Protein 3PCV (pdb70)

Nearest PDB structures (foldseek):
  6r7d-assembly3_H  TM=9.976E-01  e=1.267E-18  Homo sapiens
  3leo-assembly1_A  TM=1.004E+00  e=1.336E-18  Homo sapiens
  4jrz-assembly1_A  TM=9.974E-01  e=1.408E-18  Homo sapiens
  4ntb-assembly1_A  TM=1.003E+00  e=4.586E-17  Mus musculus
  4nta-assembly1_A  TM=9.998E-01  e=4.835E-17  Mus musculus

Radius of gyration: 20.41 Å; Cα contacts (8 Å, |Δi|>4): 160; chains: 1; bounding box: 34×73×37 Å

Structure (mmCIF, N/CA/C/O backbone):
data_3PCV
#
_entry.id   3PCV
#
_cell.length_a   168.0295
_cell.length_b   168.0295
_cell.length_c   168.0295
_cell.angle_alpha   90.0
_cell.angle_beta   90.0
_cell.angle_gamma   90.0
#
_symmetry.space_group_name_H-M   'F 2 3'
#
loop_
_entity.id
_entity.type
_entity.pdbx_description
1 polymer 'Leukotriene C4 synthase'
2 non-polymer GLUTATHIONE
3 non-polymer DODECYL-BETA-D-MALTOSIDE
4 non-polymer 1,2-ETHANEDIOL
5 non-polymer 'UNKNOWN LIGAND'
6 non-polymer 'SULFATE ION'
7 water water
#
loop_
_atom_site.group_PDB
_atom_site.id
_atom_site.type_symbol
_atom_site.label_atom_id
_atom_site.label_alt_id
_atom_site.label_comp_id
_atom_site.label_asym_id
_atom_site.label_entity_id
_atom_site.label_seq_id
_atom_site.pdbx_PDB_ins_code
_atom_site.Cartn_x
_atom_site.Cartn_y
_atom_site.Cartn_z
_atom_site.occupancy
_atom_site.B_iso_or_equiv
_atom_site.auth_seq_id
_atom_site.auth_comp_id
_atom_site.auth_asym_id
_atom_site.auth_atom_id
_atom_site.pdbx_PDB_model_num
ATOM 1 N N . MET A 1 1 ? 7.007 71.090 7.494 1.00 68.75 1 MET A N 1
ATOM 2 C CA . MET A 1 1 ? 7.266 71.033 6.028 1.00 66.30 1 MET A CA 1
ATOM 3 C C . MET A 1 1 ? 7.864 69.682 5.640 1.00 64.73 1 MET A C 1
ATOM 4 O O . MET A 1 1 ? 9.050 69.583 5.313 1.00 67.62 1 MET A O 1
ATOM 6 N N . LYS A 1 2 ? 7.036 68.644 5.685 1.00 59.59 2 LYS A N 1
ATOM 7 C CA . LYS A 1 2 ? 7.435 67.325 5.231 1.00 54.60 2 LYS A CA 1
ATOM 8 C C . LYS A 1 2 ? 8.325 67.393 3.988 1.00 53.64 2 LYS A C 1
ATOM 9 O O . LYS A 1 2 ? 9.379 66.744 3.925 1.00 51.83 2 LYS A O 1
ATOM 14 N N . ASP A 1 3 ? 7.918 68.202 3.007 1.00 47.66 3 ASP A N 1
ATOM 15 C CA . ASP A 1 3 ? 8.522 68.160 1.674 1.00 47.60 3 ASP A CA 1
ATOM 16 C C . ASP A 1 3 ? 10.035 68.368 1.605 1.00 45.91 3 ASP A C 1
ATOM 17 O O . ASP A 1 3 ? 10.706 67.767 0.771 1.00 49.08 3 ASP A O 1
ATOM 19 N N . GLU A 1 4 ? 10.578 69.240 2.449 1.00 42.14 4 GLU A N 1
ATOM 20 C CA . GLU A 1 4 ? 11.986 69.589 2.304 1.00 42.47 4 GLU A CA 1
ATOM 21 C C . GLU A 1 4 ? 12.890 68.797 3.264 1.00 41.13 4 GLU A C 1
ATOM 22 O O . GLU A 1 4 ? 14.105 68.989 3.281 1.00 42.40 4 GLU A O 1
ATOM 24 N N . VAL A 1 5 ? 12.304 67.920 4.063 1.00 37.05 5 VAL A N 1
ATOM 25 C CA . VAL A 1 5 ? 13.130 67.188 5.020 1.00 37.80 5 VAL A CA 1
ATOM 26 C C . VAL A 1 5 ? 12.852 65.700 5.054 1.00 34.53 5 VAL A C 1
ATOM 27 O O . VAL A 1 5 ? 13.326 65.016 5.958 1.00 29.93 5 VAL A O 1
ATOM 31 N N . ALA A 1 6 ? 12.076 65.183 4.099 1.00 29.42 6 ALA A N 1
ATOM 32 C CA . ALA A 1 6 ? 11.679 63.786 4.172 1.00 29.80 6 ALA A CA 1
ATOM 33 C C . ALA A 1 6 ? 12.859 62.823 4.023 1.00 27.49 6 ALA A C 1
ATOM 34 O O . ALA A 1 6 ? 12.856 61.726 4.619 1.00 25.73 6 ALA A O 1
ATOM 36 N N . LEU A 1 7 ? 13.860 63.193 3.221 1.00 24.77 7 LEU A N 1
ATOM 37 C CA . LEU A 1 7 ? 15.018 62.308 3.067 1.00 25.97 7 LEU A CA 1
ATOM 38 C C . LEU A 1 7 ? 15.855 62.331 4.358 1.00 25.00 7 LEU A C 1
ATOM 39 O O . LEU A 1 7 ? 16.420 61.305 4.743 1.00 24.80 7 LEU A O 1
ATOM 44 N N . LEU A 1 8 ? 15.964 63.503 4.969 1.00 23.49 8 LEU A N 1
ATOM 45 C CA . LEU A 1 8 ? 16.669 63.618 6.271 1.00 24.52 8 LEU A CA 1
ATOM 46 C C . LEU A 1 8 ? 15.930 62.773 7.320 1.00 27.01 8 LEU A C 1
ATOM 47 O O . LEU A 1 8 ? 16.567 62.109 8.148 1.00 24.50 8 LEU A O 1
ATOM 52 N N . ALA A 1 9 ? 14.596 62.812 7.301 1.00 23.46 9 ALA A N 1
ATOM 53 C CA . ALA A 1 9 ? 13.802 62.014 8.234 1.00 24.69 9 ALA A CA 1
ATOM 54 C C . ALA A 1 9 ? 13.975 60.526 8.000 1.00 25.99 9 ALA A C 1
ATOM 55 O O . ALA A 1 9 ? 14.030 59.738 8.963 1.00 22.25 9 ALA A O 1
ATOM 57 N N . ALA A 1 10 ? 14.036 60.117 6.732 1.00 23.57 10 ALA A N 1
ATOM 58 C CA . ALA A 1 10 ? 14.234 58.708 6.392 1.00 25.72 10 ALA A CA 1
ATOM 59 C C . ALA A 1 10 ? 15.631 58.196 6.839 1.00 24.43 10 ALA A C 1
ATOM 60 O O . ALA A 1 10 ? 15.746 57.088 7.390 1.00 24.92 10 ALA A O 1
ATOM 62 N N . VAL A 1 11 ? 16.675 58.990 6.598 1.00 22.80 11 VAL A N 1
ATOM 63 C CA . VAL A 1 11 ? 18.016 58.604 7.050 1.00 21.75 11 VAL A CA 1
ATOM 64 C C . VAL A 1 11 ? 18.058 58.586 8.601 1.00 22.72 11 VAL A C 1
ATOM 65 O O . VAL A 1 11 ? 18.729 57.733 9.219 1.00 22.36 11 VAL A O 1
ATOM 69 N N . THR A 1 12 ? 17.343 59.518 9.219 1.00 21.46 12 THR A N 1
ATOM 70 C CA . THR A 1 12 ? 17.223 59.563 10.693 1.00 22.87 12 THR A CA 1
ATOM 71 C C . THR A 1 12 ? 16.605 58.261 11.223 1.00 25.12 12 THR A C 1
ATOM 72 O O . THR A 1 12 ? 17.112 57.632 12.170 1.00 20.91 12 THR A O 1
ATOM 76 N N . LEU A 1 13 ? 15.519 57.828 10.595 1.00 21.80 13 LEU A N 1
ATOM 77 C CA . LEU A 1 13 ? 14.853 56.605 11.033 1.00 23.58 13 LEU A CA 1
ATOM 78 C C . LEU A 1 13 ? 15.741 55.371 10.809 1.00 22.41 13 LEU A C 1
ATOM 79 O O . LEU A 1 13 ? 15.771 54.451 11.646 1.00 23.26 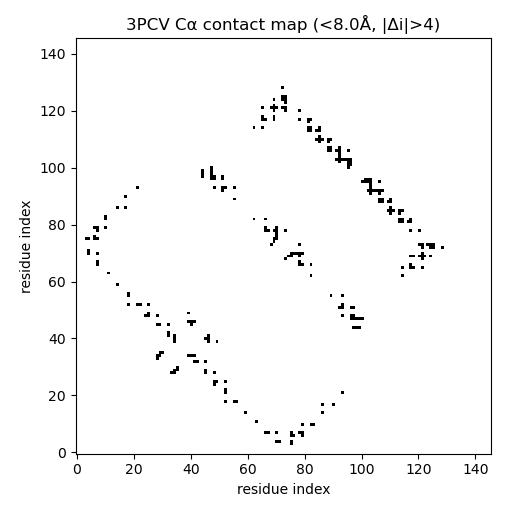13 LEU A O 1
ATOM 84 N N . LEU A 1 14 ? 16.447 55.337 9.688 1.00 20.60 14 LEU A N 1
ATOM 85 C CA . LEU A 1 14 ? 17.362 54.244 9.433 1.00 23.53 14 LEU A CA 1
ATOM 86 C C . LEU A 1 14 ? 18.423 54.189 10.538 1.00 24.40 14 LEU A C 1
ATOM 87 O O . LEU A 1 14 ? 18.808 53.098 10.983 1.00 24.41 14 LEU A O 1
ATOM 92 N N . GLY A 1 15 ? 18.907 55.364 10.945 1.00 20.92 15 GLY A N 1
ATOM 93 C CA . GLY A 1 15 ? 19.894 55.461 12.044 1.00 21.16 15 GLY A CA 1
ATOM 94 C C . GLY A 1 15 ? 19.322 54.904 13.348 1.00 21.25 15 GLY A C 1
ATOM 95 O O . GLY A 1 15 ? 20.025 54.213 14.104 1.00 22.25 15 GLY A O 1
ATOM 96 N N . VAL A 1 16 ? 18.065 55.220 13.645 1.00 18.69 16 VAL A N 1
ATOM 97 C CA . VAL A 1 16 ? 17.403 54.696 14.839 1.00 20.77 16 VAL A CA 1
ATOM 98 C C . VAL A 1 16 ? 17.320 53.166 14.782 1.00 24.43 16 VAL A C 1
ATOM 99 O O . VAL A 1 16 ? 17.582 52.464 15.777 1.00 22.03 16 VAL A O 1
ATOM 103 N N . LEU A 1 17 ? 16.926 52.647 13.627 1.00 20.68 17 LEU A N 1
ATOM 104 C CA . LEU A 1 17 ? 16.816 51.193 13.476 1.00 22.08 17 LEU A CA 1
ATOM 105 C C . LEU A 1 17 ? 18.169 50.514 13.666 1.00 22.68 17 LEU A C 1
ATOM 106 O O . LEU A 1 17 ? 18.253 49.434 14.261 1.00 23.08 17 LEU A O 1
ATOM 111 N N . LEU A 1 18 ? 19.219 51.128 13.152 1.00 20.93 18 LEU A N 1
ATOM 112 C CA A LEU A 1 18 ? 20.566 50.576 13.298 0.80 23.90 18 LEU A CA 1
ATOM 113 C CA B LEU A 1 18 ? 20.558 50.563 13.305 0.20 22.06 18 LEU A CA 1
ATOM 114 C C . LEU A 1 18 ? 20.987 50.562 14.772 1.00 24.54 18 LEU A C 1
ATOM 115 O O . LEU A 1 18 ? 21.586 49.574 15.262 1.00 23.93 18 LEU A O 1
ATOM 124 N N . GLN A 1 19 ? 20.710 51.661 15.476 1.00 20.86 19 GLN A N 1
ATOM 125 C CA . GLN A 1 19 ? 21.008 51.719 16.924 1.00 23.29 19 GLN A CA 1
ATOM 126 C C . GLN A 1 19 ? 20.200 50.660 17.665 1.00 23.40 19 GLN A C 1
ATOM 127 O O . GLN A 1 19 ? 20.697 50.071 18.632 1.00 23.09 19 GLN A O 1
ATOM 133 N N . ALA A 1 20 ? 18.954 50.426 17.252 1.00 21.46 20 ALA A N 1
ATOM 134 C CA . ALA A 1 20 ? 18.159 49.355 17.883 1.00 25.27 20 ALA A CA 1
ATOM 135 C C . ALA A 1 20 ? 18.804 47.975 17.666 1.00 25.28 20 ALA A C 1
ATOM 136 O O . ALA A 1 20 ? 18.835 47.123 18.570 1.00 25.48 20 ALA A O 1
ATOM 138 N N . TYR A 1 21 ? 19.319 47.765 16.467 1.00 23.47 21 TYR A N 1
ATOM 139 C CA . TYR A 1 21 ? 20.031 46.540 16.133 1.00 25.04 21 TYR A CA 1
ATOM 140 C C . TYR A 1 21 ? 21.262 46.364 17.044 1.00 26.51 21 TYR A C 1
ATOM 141 O O . TYR A 1 21 ? 21.477 45.287 17.608 1.00 25.33 21 TYR A O 1
ATOM 150 N N . PHE A 1 22 ? 22.058 47.420 17.216 1.00 23.12 22 PHE A N 1
ATOM 151 C CA . PHE A 1 22 ? 23.213 47.351 18.132 1.00 25.47 22 PHE A CA 1
ATOM 152 C C . PHE A 1 22 ? 22.783 46.974 19.551 1.00 27.06 22 PHE A C 1
ATOM 153 O O . PHE A 1 22 ? 23.435 46.144 20.211 1.00 24.11 22 PHE A O 1
ATOM 161 N N . SER A 1 23 ? 21.709 47.605 20.030 1.00 24.15 23 SER A N 1
ATOM 162 C CA A SER A 1 23 ? 21.185 47.318 21.363 0.50 27.48 23 SER A CA 1
ATOM 163 C CA B SER A 1 23 ? 21.161 47.325 21.355 0.50 28.59 23 SER A CA 1
ATOM 164 C C . SER A 1 23 ? 20.768 45.848 21.497 1.00 29.09 23 SER A C 1
ATOM 165 O O . SER A 1 23 ? 21.083 45.200 22.491 1.00 26.00 23 SER A O 1
ATOM 170 N N . LEU A 1 24 ? 20.057 45.330 20.504 1.00 25.31 24 LEU A N 1
ATOM 171 C CA . LEU A 1 24 ? 19.635 43.921 20.516 1.00 28.49 24 LEU A CA 1
ATOM 172 C C . LEU A 1 24 ? 20.836 42.980 20.490 1.00 28.35 24 LEU A C 1
ATOM 173 O O . LEU A 1 24 ? 20.804 41.932 21.131 1.00 28.20 24 LEU A O 1
ATOM 178 N N . GLN A 1 25 ? 21.897 43.353 19.773 1.00 25.47 25 GLN A N 1
ATOM 179 C CA . GLN A 1 25 ? 23.136 42.563 19.772 1.00 25.36 25 GLN A CA 1
ATOM 180 C C . GLN A 1 25 ? 23.851 42.545 21.124 1.00 30.21 25 GLN A C 1
ATOM 181 O O . GLN A 1 25 ? 24.397 41.510 21.535 1.00 26.37 25 GLN A O 1
ATOM 187 N N . VAL A 1 26 ? 23.883 43.678 21.817 1.00 24.50 26 VAL A N 1
ATOM 188 C CA . VAL A 1 26 ? 24.435 43.696 23.189 1.00 23.95 26 VAL A CA 1
ATOM 189 C C . VAL A 1 26 ? 23.625 42.770 24.118 1.00 27.45 26 VAL A C 1
ATOM 190 O O . VAL A 1 26 ? 24.205 42.055 24.954 1.00 27.54 26 VAL A O 1
ATOM 194 N N . ILE A 1 27 ? 22.306 42.800 23.993 1.00 27.01 27 ILE A N 1
ATOM 195 C CA . ILE A 1 27 ? 21.444 41.946 24.843 1.00 30.13 27 ILE A CA 1
ATOM 196 C C . ILE A 1 27 ? 21.755 40.468 24.549 1.00 35.18 27 ILE A C 1
ATOM 197 O O . ILE A 1 27 ? 21.899 39.640 25.467 1.00 30.89 27 ILE A O 1
ATOM 202 N N . SER A 1 28 ? 21.881 40.152 23.266 1.00 30.28 28 SER A N 1
ATOM 203 C CA . SER A 1 28 ? 22.275 38.812 22.844 1.00 35.70 28 SER A CA 1
ATOM 204 C C . SER A 1 28 ? 23.642 38.410 23.418 1.00 36.67 28 SER A C 1
ATOM 205 O O . SER A 1 28 ? 23.810 37.273 23.905 1.00 34.04 28 SER A O 1
ATOM 208 N N . ALA A 1 29 ? 24.613 39.323 23.390 1.00 30.67 29 ALA A N 1
ATOM 209 C CA . ALA A 1 29 ? 25.923 39.051 23.994 1.00 32.88 29 ALA A CA 1
ATOM 210 C C . ALA A 1 29 ? 25.868 38.872 25.524 1.00 35.56 29 ALA A C 1
ATOM 211 O O . ALA A 1 29 ? 26.596 38.037 26.095 1.00 33.70 29 ALA A O 1
ATOM 213 N N . ARG A 1 30 ? 25.017 39.643 26.187 1.00 29.08 30 ARG A N 1
ATOM 214 C CA . ARG A 1 30 ? 24.845 39.503 27.623 1.00 28.79 30 ARG A CA 1
ATOM 215 C C . ARG A 1 30 ? 24.366 38.085 27.961 1.00 35.80 30 ARG A C 1
ATOM 216 O O . ARG A 1 30 ? 24.840 37.468 28.927 1.00 32.92 30 ARG A O 1
ATOM 224 N N . ARG A 1 31 ? 23.420 37.596 27.174 1.00 33.01 31 ARG A N 1
ATOM 225 C CA . ARG A 1 31 ? 22.881 36.245 27.378 1.00 39.70 31 ARG A CA 1
ATOM 226 C C . ARG A 1 31 ? 23.949 35.175 27.108 1.00 42.15 31 ARG A C 1
ATOM 227 O O . ARG A 1 31 ? 24.182 34.280 27.935 1.00 43.54 31 ARG A O 1
ATOM 229 N N . ALA A 1 32 ? 24.630 35.298 25.977 1.00 39.85 32 ALA A N 1
ATOM 230 C CA . ALA A 1 32 ? 25.656 34.345 25.574 1.00 41.18 32 ALA A CA 1
ATOM 231 C C . ALA A 1 32 ? 26.812 34.251 26.564 1.00 44.78 32 ALA A C 1
ATOM 232 O O . ALA A 1 32 ? 27.304 33.154 26.837 1.00 43.10 32 ALA A O 1
ATOM 234 N N . PHE A 1 33 ? 27.259 35.392 27.092 1.00 37.10 33 PHE A N 1
ATOM 235 C CA . PHE A 1 33 ? 28.364 35.411 28.028 1.00 35.84 33 PHE A CA 1
ATOM 236 C C . PHE A 1 33 ? 27.888 35.470 29.480 1.00 35.22 33 PHE A C 1
ATOM 237 O O . PHE A 1 33 ? 28.693 35.584 30.389 1.00 37.98 33 PHE A O 1
ATOM 245 N N . ARG A 1 34 ? 26.578 35.403 29.678 1.00 31.38 34 ARG A N 1
ATOM 246 C CA . ARG A 1 34 ? 25.994 35.493 31.013 1.00 35.48 34 ARG A CA 1
ATOM 247 C C . ARG A 1 34 ? 26.543 36.683 31.793 1.00 38.93 34 ARG A C 1
ATOM 248 O O . ARG A 1 34 ? 27.008 36.525 32.930 1.00 36.51 34 ARG A O 1
ATOM 256 N N . VAL A 1 35 ? 26.499 37.880 31.195 1.00 36.38 35 VAL A N 1
ATOM 257 C CA . VAL A 1 35 ? 26.909 39.076 31.914 1.00 31.42 35 VAL A CA 1
ATOM 258 C C . VAL A 1 35 ? 25.646 39.860 32.264 1.00 36.56 35 VAL A C 1
ATOM 259 O O . VAL A 1 35 ? 25.020 40.479 31.390 1.00 31.25 35 VAL A O 1
ATOM 263 N N A SER A 1 36 ? 25.286 39.847 33.543 0.50 33.25 36 SER A N 1
ATOM 264 N N B SER A 1 36 ? 25.258 39.829 33.533 0.50 33.71 36 SER A N 1
ATOM 265 C CA A SER A 1 36 ? 24.045 40.461 34.006 0.50 33.05 36 SER A CA 1
ATOM 266 C CA B SER A 1 36 ? 24.009 40.459 33.952 0.50 33.63 36 SER A CA 1
ATOM 267 C C A SER A 1 36 ? 24.252 41.925 34.379 0.50 30.89 36 SER A C 1
ATOM 268 C C B SER A 1 36 ? 24.246 41.909 34.348 0.50 31.23 36 SER A C 1
ATOM 269 O O A SER A 1 36 ? 25.237 42.257 35.043 0.50 29.30 36 SER A O 1
ATOM 270 O O B SER A 1 36 ? 25.250 42.217 34.995 0.50 29.66 36 SER A O 1
ATOM 275 N N . PRO A 1 37 ? 23.319 42.807 33.963 1.00 29.57 37 PRO A N 1
ATOM 276 C CA . PRO A 1 37 ? 23.339 44.173 34.479 1.00 28.85 37 PRO A CA 1
ATOM 277 C C . PRO A 1 37 ? 23.351 44.092 36.016 1.00 30.98 37 PRO A C 1
ATOM 278 O O . PRO A 1 37 ? 22.661 43.244 36.575 1.00 29.56 37 PRO A O 1
ATOM 282 N N . PRO A 1 38 ? 24.052 45.019 36.689 1.00 30.45 38 PRO A N 1
ATOM 283 C CA . PRO A 1 38 ? 24.630 46.231 36.100 1.00 25.00 38 PRO A CA 1
ATOM 284 C C . PRO A 1 38 ? 26.063 46.110 35.565 1.00 24.71 38 PRO A C 1
ATOM 285 O O . PRO A 1 38 ? 26.689 47.129 35.276 1.00 26.35 38 PRO A O 1
ATOM 289 N N . LEU A 1 39 ? 26.602 44.891 35.441 1.00 26.82 39 LEU A N 1
ATOM 290 C CA . LEU A 1 39 ? 27.971 44.757 34.933 1.00 27.15 39 LEU A CA 1
ATOM 291 C C . LEU A 1 39 ? 28.060 45.158 33.468 1.00 24.27 39 LEU A C 1
ATOM 292 O O . LEU A 1 39 ? 27.189 44.812 32.678 1.00 26.32 39 LEU A O 1
ATOM 297 N N . THR A 1 40 ? 29.162 45.809 33.119 1.00 25.87 40 THR A N 1
ATOM 298 C CA . THR A 1 40 ? 29.482 46.081 31.720 1.00 27.67 40 THR A CA 1
ATOM 299 C C . THR A 1 40 ? 30.895 45.563 31.429 1.00 31.57 40 THR A C 1
ATOM 300 O O . THR A 1 40 ? 31.540 45.945 30.436 1.00 28.34 40 THR A O 1
ATOM 304 N N . THR A 1 41 ? 31.367 44.668 32.301 1.00 27.03 41 THR A N 1
ATOM 305 C CA . THR A 1 41 ? 32.688 44.070 32.094 1.00 30.30 41 THR A CA 1
ATOM 306 C C . THR A 1 41 ? 32.533 42.568 32.007 1.00 33.18 41 THR A C 1
ATOM 307 O O . THR A 1 41 ? 31.555 42.004 32.510 1.00 32.26 41 THR A O 1
ATOM 311 N N . GLY A 1 42 ? 33.506 41.923 31.369 1.00 33.00 42 GLY A N 1
ATOM 312 C CA . GLY A 1 42 ? 33.458 40.477 31.169 1.00 34.50 42 GLY A CA 1
ATOM 313 C C . GLY A 1 42 ? 34.581 40.109 30.226 1.00 31.00 42 GLY A C 1
ATOM 314 O O . GLY A 1 42 ? 35.577 40.826 30.129 1.00 35.61 42 GLY A O 1
ATOM 315 N N . PRO A 1 43 ? 34.418 39.010 29.506 1.00 32.95 43 PRO A N 1
ATOM 316 C CA . PRO A 1 43 ? 35.437 38.599 28.537 1.00 38.28 43 PRO A CA 1
ATOM 317 C C . PRO A 1 43 ? 35.581 39.674 27.456 1.00 40.08 43 PRO A C 1
ATOM 318 O O . PRO A 1 43 ? 34.590 40.350 27.153 1.00 34.93 43 PRO A O 1
ATOM 322 N N . PRO A 1 44 ? 36.794 39.826 26.882 1.00 41.82 44 PRO A N 1
ATOM 323 C CA . PRO A 1 44 ? 37.038 40.819 25.837 1.00 39.37 44 PRO A CA 1
ATOM 324 C C . PRO A 1 44 ? 35.975 40.784 24.745 1.00 41.00 44 PRO A C 1
ATOM 325 O O . PRO A 1 44 ? 35.588 41.834 24.248 1.00 38.13 44 PRO A O 1
ATOM 329 N N . GLU A 1 45 ? 35.495 39.606 24.370 1.00 37.69 45 GLU A N 1
ATOM 330 C CA . GLU A 1 45 ? 34.497 39.557 23.308 1.00 40.46 45 GLU A CA 1
ATOM 331 C C . GLU A 1 45 ? 33.162 40.203 23.691 1.00 39.82 45 GLU A C 1
ATOM 332 O O . GLU A 1 45 ? 32.503 40.862 22.860 1.00 38.33 45 GLU A O 1
ATOM 338 N N . PHE A 1 46 ? 32.743 39.997 24.933 1.00 35.78 46 PHE A N 1
ATOM 339 C CA . PHE A 1 46 ? 31.554 40.699 25.399 1.00 33.67 46 PHE A CA 1
ATOM 340 C C . PHE A 1 46 ? 31.816 42.209 25.430 1.00 30.32 46 PHE A C 1
ATOM 341 O O . PHE A 1 46 ? 30.967 42.999 24.985 1.00 31.62 46 PHE A O 1
ATOM 349 N N . GLU A 1 47 ? 32.963 42.605 25.983 1.00 27.92 47 GLU A N 1
ATOM 350 C CA . GLU A 1 47 ? 33.279 44.016 26.158 1.00 27.37 47 GLU A CA 1
ATOM 351 C C . GLU A 1 47 ? 33.373 44.731 24.810 1.00 29.63 47 GLU A C 1
ATOM 352 O O . GLU A 1 47 ? 32.953 45.887 24.698 1.00 24.97 47 GLU A O 1
ATOM 358 N N . ARG A 1 48 ? 33.909 44.056 23.794 1.00 25.20 48 ARG A N 1
ATOM 359 C CA . ARG A 1 48 ? 33.915 44.659 22.449 1.00 27.74 48 ARG A CA 1
ATOM 360 C C . ARG A 1 48 ? 32.512 44.962 21.885 1.00 26.56 48 ARG A C 1
ATOM 361 O O . ARG A 1 48 ? 32.327 45.981 21.207 1.00 24.18 48 ARG A O 1
ATOM 369 N N . VAL A 1 49 ? 31.548 44.078 22.111 1.00 25.74 49 VAL A N 1
ATOM 370 C CA . VAL A 1 49 ? 30.189 44.292 21.579 1.00 30.27 49 VAL A CA 1
ATOM 371 C C . VAL A 1 49 ? 29.508 45.454 22.313 1.00 28.37 49 VAL A C 1
ATOM 372 O O . VAL A 1 49 ? 28.844 46.341 21.688 1.00 23.73 49 VAL A O 1
ATOM 376 N N . TYR A 1 50 ? 29.672 45.442 23.634 1.00 23.91 50 TYR A N 1
ATOM 377 C CA . TYR A 1 50 ? 29.192 46.509 24.506 1.00 25.55 50 TYR A CA 1
ATOM 378 C C . TYR 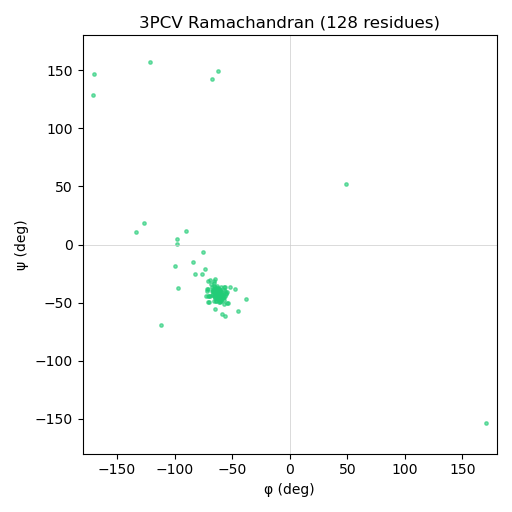A 1 50 ? 29.788 47.849 24.082 1.00 26.47 50 TYR A C 1
ATOM 379 O O . TYR A 1 50 ? 29.047 48.835 23.856 1.00 22.81 50 TYR A O 1
ATOM 388 N N . ARG A 1 51 ? 31.113 47.888 23.941 1.00 21.54 51 ARG A N 1
ATOM 389 C CA . ARG A 1 51 ? 31.813 49.114 23.606 1.00 22.79 51 ARG A CA 1
ATOM 390 C C . ARG A 1 51 ? 31.431 49.603 22.198 1.00 24.08 51 ARG A C 1
ATOM 391 O O . ARG A 1 51 ? 31.358 50.828 21.979 1.00 22.98 51 ARG A O 1
ATOM 399 N N . ALA A 1 52 ? 31.261 48.672 21.254 1.00 20.37 52 ALA A N 1
ATOM 400 C CA . ALA A 1 52 ? 30.931 49.073 19.885 1.00 22.84 52 ALA A CA 1
ATOM 401 C C . ALA A 1 52 ? 29.569 49.797 19.916 1.00 21.51 52 ALA A C 1
ATOM 402 O O . ALA A 1 52 ? 29.383 50.842 19.264 1.00 21.09 52 ALA A O 1
ATOM 404 N N . GLN A 1 53 ? 28.632 49.241 20.664 1.00 20.21 53 GLN A N 1
ATOM 405 C CA . GLN A 1 53 ? 27.296 49.874 20.801 1.00 23.27 53 GLN A CA 1
ATOM 406 C C . GLN A 1 53 ? 27.391 51.241 21.480 1.00 25.15 53 GLN A C 1
ATOM 407 O O . GLN A 1 53 ? 26.795 52.232 21.011 1.00 19.87 53 GLN A O 1
ATOM 413 N N . VAL A 1 54 ? 28.147 51.326 22.576 1.00 18.71 54 VAL A N 1
ATOM 414 C CA . VAL A 1 54 ? 28.285 52.585 23.299 1.00 20.30 54 VAL A CA 1
ATOM 415 C C . VAL A 1 54 ? 28.917 53.662 22.411 1.00 22.26 54 VAL A C 1
ATOM 416 O O . VAL A 1 54 ? 28.489 54.842 22.420 1.00 20.30 54 VAL A O 1
ATOM 420 N N . ASN A 1 55 ? 29.953 53.291 21.665 1.00 19.65 55 ASN A N 1
ATOM 421 C CA . ASN A 1 55 ? 30.627 54.262 20.798 1.00 18.70 55 ASN A CA 1
ATOM 422 C C . ASN A 1 55 ? 29.641 54.761 19.723 1.00 19.89 55 ASN A C 1
ATOM 423 O O . ASN A 1 55 ? 29.521 55.975 19.458 1.00 21.14 55 ASN A O 1
ATOM 428 N N . CYS A 1 56 ? 28.923 53.839 19.114 1.00 18.84 56 CYS A N 1
ATOM 429 C CA . CYS A 1 56 ? 27.907 54.263 18.125 1.00 22.72 56 CYS A CA 1
ATOM 430 C C . CYS A 1 56 ? 26.855 55.195 18.764 1.00 22.66 56 CYS A C 1
ATOM 431 O O . CYS A 1 56 ? 26.481 56.216 18.187 1.00 20.53 56 CYS A O 1
ATOM 434 N N . SER A 1 57 ? 26.387 54.848 19.958 1.00 18.54 57 SER A N 1
ATOM 435 C CA . SER A 1 57 ? 25.425 55.671 20.675 1.00 21.81 57 SER A CA 1
ATOM 436 C C . SER A 1 57 ? 25.929 57.049 20.979 1.00 23.49 57 SER A C 1
ATOM 437 O O . SER A 1 57 ? 25.149 58.013 20.949 1.00 20.89 57 SER A O 1
ATOM 440 N N . GLU A 1 58 ? 27.195 57.189 21.360 1.00 19.41 58 GLU A N 1
ATOM 441 C CA . GLU A 1 58 ? 27.632 58.529 21.728 1.00 22.73 58 GLU A CA 1
ATOM 442 C C . GLU A 1 58 ? 27.870 59.440 20.522 1.00 20.67 58 GLU A C 1
ATOM 443 O O . GLU A 1 58 ? 27.744 60.657 20.669 1.00 22.12 58 GLU A O 1
ATOM 449 N N . TYR A 1 59 ? 28.170 58.877 19.355 1.00 18.03 59 TYR A N 1
ATOM 450 C CA . TYR A 1 59 ? 28.265 59.711 18.141 1.00 20.70 59 TYR A CA 1
ATOM 451 C C . TYR A 1 59 ? 26.898 59.959 17.469 1.00 19.40 59 TYR A C 1
ATOM 452 O O . TYR A 1 59 ? 26.769 60.850 16.618 1.00 19.76 59 TYR A O 1
ATOM 461 N N . PHE A 1 60 ? 25.904 59.188 17.842 1.00 17.98 60 PHE A N 1
ATOM 462 C CA . PHE A 1 60 ? 24.619 59.245 17.134 1.00 20.24 60 PHE A CA 1
ATOM 463 C C . PHE A 1 60 ? 23.986 60.672 17.158 1.00 19.93 60 PHE A C 1
ATOM 464 O O . PHE A 1 60 ? 23.524 61.135 16.120 1.00 19.58 60 PHE A O 1
ATOM 472 N N . PRO A 1 61 ? 24.011 61.373 18.301 1.00 20.18 61 PRO A N 1
ATOM 473 C CA . PRO A 1 61 ? 23.506 62.769 18.263 1.00 23.15 61 PRO A CA 1
ATOM 474 C C . PRO A 1 61 ? 24.323 63.713 17.390 1.00 23.52 61 PRO A C 1
ATOM 475 O O . PRO A 1 61 ? 23.756 64.690 16.858 1.00 20.85 61 PRO A O 1
ATOM 479 N N . LEU A 1 62 ? 25.630 63.464 17.253 1.00 20.20 62 LEU A N 1
ATOM 480 C CA . LEU A 1 62 ? 26.466 64.282 16.381 1.00 24.18 62 LEU A CA 1
ATOM 481 C C . LEU A 1 62 ? 26.057 64.060 14.958 1.00 22.58 62 LEU A C 1
ATOM 482 O O . LEU A 1 62 ? 26.000 65.016 14.159 1.00 22.15 62 LEU A O 1
ATOM 487 N N . PHE A 1 63 ? 25.841 62.799 14.615 1.00 19.11 63 PHE A N 1
ATOM 488 C CA A PHE A 1 63 ? 25.353 62.477 13.308 0.50 21.23 63 PHE A CA 1
ATOM 489 C CA B PHE A 1 63 ? 25.291 62.405 13.311 0.50 20.69 63 PHE A CA 1
ATOM 490 C C . PHE A 1 63 ? 23.980 63.122 13.040 1.00 22.80 63 PHE A C 1
ATOM 491 O O . PHE A 1 63 ? 23.792 63.753 11.981 1.00 21.34 63 PHE A O 1
ATOM 506 N N . LEU A 1 64 ? 23.042 62.983 13.973 1.00 17.81 64 LEU A N 1
ATOM 507 C CA . LEU A 1 64 ? 21.716 63.622 13.757 1.00 19.14 64 LEU A CA 1
ATOM 508 C C . LEU A 1 64 ? 21.821 65.144 13.599 1.00 21.37 64 LEU A C 1
ATOM 509 O O . LEU A 1 64 ? 21.204 65.733 12.677 1.00 20.72 64 LEU A O 1
ATOM 514 N N . ALA A 1 65 ? 22.546 65.790 14.502 1.00 19.41 65 ALA A N 1
ATOM 515 C CA . ALA A 1 65 ? 22.678 67.266 14.461 1.00 22.88 65 ALA A CA 1
ATOM 516 C C . ALA A 1 65 ? 23.267 67.746 13.122 1.00 25.37 65 ALA A C 1
ATOM 517 O O . ALA A 1 65 ? 22.749 68.704 12.508 1.00 21.99 65 ALA A O 1
ATOM 519 N N . THR A 1 66 ? 24.333 67.079 12.665 1.00 20.30 66 THR A N 1
ATOM 520 C CA A THR A 1 66 ? 25.009 67.477 11.435 0.50 23.03 66 THR A CA 1
ATOM 521 C CA B THR A 1 66 ? 24.996 67.489 11.463 0.50 23.95 66 THR A CA 1
ATOM 522 C C . T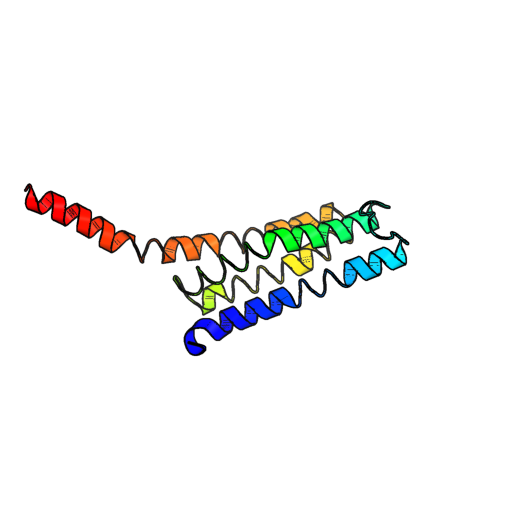HR A 1 66 ? 24.201 67.152 10.203 1.00 24.59 66 THR A C 1
ATOM 523 O O . THR A 1 66 ? 24.193 67.943 9.259 1.00 23.05 66 THR A O 1
ATOM 530 N N . LEU A 1 67 ? 23.550 65.987 10.214 1.00 19.51 67 LEU A N 1
ATOM 531 C CA . LEU A 1 67 ? 22.685 65.567 9.120 1.00 23.41 67 LEU A CA 1
ATOM 532 C C . LEU A 1 67 ? 21.621 66.675 8.852 1.00 23.46 67 LEU A C 1
ATOM 533 O O . LEU A 1 67 ? 21.387 67.069 7.699 1.00 20.50 67 LEU A O 1
ATOM 538 N N . TRP A 1 68 ? 20.954 67.112 9.915 1.00 19.39 68 TRP A N 1
ATOM 539 C CA . TRP A 1 68 ? 19.842 68.070 9.774 1.00 21.79 68 TRP A CA 1
ATOM 540 C C . TRP A 1 68 ? 20.351 69.461 9.394 1.00 22.78 68 TRP A C 1
ATOM 541 O O . TRP A 1 68 ? 19.767 70.103 8.498 1.00 24.54 68 TRP A O 1
ATOM 552 N N . VAL A 1 69 ? 21.418 69.927 10.046 1.00 20.47 69 V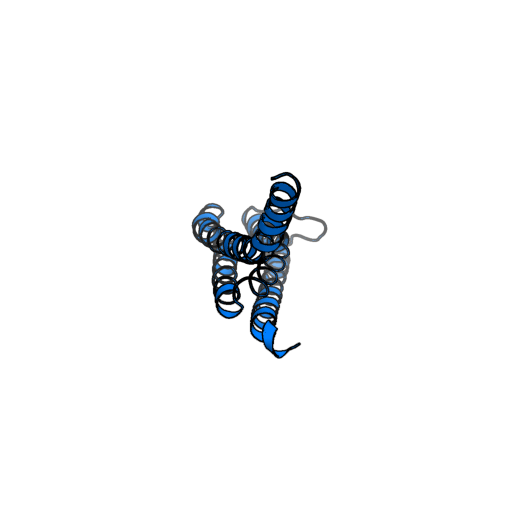AL A N 1
ATOM 553 C CA . VAL A 1 69 ? 22.001 71.241 9.683 1.00 22.88 69 VAL A CA 1
ATOM 554 C C . VAL A 1 69 ? 22.528 71.263 8.237 1.00 25.66 69 VAL A C 1
ATOM 555 O O . VAL A 1 69 ? 22.226 72.211 7.459 1.00 25.16 69 VAL A O 1
ATOM 559 N N . ALA A 1 70 ? 23.286 70.232 7.849 1.00 21.50 70 ALA A N 1
ATOM 560 C CA . ALA A 1 70 ? 23.794 70.150 6.480 1.00 22.84 70 ALA A CA 1
ATOM 561 C C . ALA A 1 70 ? 22.632 70.037 5.479 1.00 24.54 70 ALA A C 1
ATOM 562 O O . ALA A 1 70 ? 22.680 70.630 4.372 1.00 24.81 70 ALA A O 1
ATOM 564 N N . GLY A 1 71 ? 21.611 69.269 5.852 1.00 22.49 71 GLY A N 1
ATOM 565 C CA . GLY A 1 71 ? 20.506 68.993 4.941 1.00 23.17 71 GLY A CA 1
ATOM 566 C C . GLY A 1 71 ? 19.636 70.231 4.731 1.00 28.86 71 GLY A C 1
ATOM 567 O O . GLY A 1 71 ? 19.036 70.413 3.663 1.00 27.05 71 GLY A O 1
ATOM 568 N N . ILE A 1 72 ? 19.544 71.060 5.756 1.00 24.18 72 ILE A N 1
ATOM 569 C CA A ILE A 1 72 ? 18.733 72.275 5.685 0.50 28.78 72 ILE A CA 1
ATOM 570 C CA B ILE A 1 72 ? 18.737 72.281 5.698 0.50 29.01 72 ILE A CA 1
ATOM 571 C C . ILE A 1 72 ? 19.495 73.469 5.091 1.00 30.69 72 ILE A C 1
ATOM 572 O O . ILE A 1 72 ? 18.928 74.280 4.341 1.00 28.59 72 ILE A O 1
ATOM 581 N N . PHE A 1 73 ? 20.771 73.583 5.409 1.00 23.05 73 PHE A N 1
ATOM 582 C CA . PHE A 1 73 ? 21.539 74.748 5.007 1.00 27.07 73 PHE A CA 1
ATOM 583 C C . PHE A 1 73 ? 22.405 74.554 3.775 1.00 28.82 73 PHE A C 1
ATOM 584 O O . PHE A 1 73 ? 22.850 75.534 3.168 1.00 30.02 73 PHE A O 1
ATOM 592 N N . PHE A 1 74 ? 22.678 73.303 3.426 1.00 27.94 74 PHE A N 1
ATOM 593 C CA . PHE A 1 74 ? 23.542 73.028 2.287 1.00 28.49 74 PHE A CA 1
ATOM 594 C C . PHE A 1 74 ? 22.749 72.398 1.154 1.00 32.63 74 PHE A C 1
ATOM 595 O O . PHE A 1 74 ? 22.512 73.055 0.126 1.00 29.18 74 PHE A O 1
ATOM 603 N N . HIS A 1 75 ? 22.299 71.155 1.331 1.00 24.71 75 HIS A N 1
ATOM 604 C CA . HIS A 1 75 ? 21.561 70.450 0.300 1.00 24.99 75 HIS A CA 1
ATOM 605 C C . HIS A 1 75 ? 21.014 69.158 0.894 1.00 26.76 75 HIS A C 1
ATOM 606 O O . HIS A 1 75 ? 21.783 68.375 1.471 1.00 27.39 75 HIS A O 1
ATOM 613 N N . GLU A 1 76 ? 19.719 68.915 0.740 1.00 24.56 76 GLU A N 1
ATOM 614 C CA . GLU A 1 76 ? 19.102 67.747 1.389 1.00 27.96 76 GLU A CA 1
ATOM 615 C C . GLU A 1 76 ? 19.637 66.416 0.880 1.00 32.98 76 GLU A C 1
ATOM 616 O O . GLU A 1 76 ? 19.960 65.517 1.674 1.00 27.94 76 GLU A O 1
ATOM 622 N N . GLY A 1 77 ? 19.686 66.264 -0.445 1.00 29.52 77 GLY A N 1
ATOM 623 C CA . GLY A 1 77 ? 20.148 65.023 -1.061 1.00 30.81 77 GLY A CA 1
ATOM 624 C C . GLY A 1 77 ? 21.573 64.682 -0.690 1.00 32.14 77 GLY A C 1
ATOM 625 O O . GLY A 1 77 ? 21.874 63.517 -0.358 1.00 30.03 77 GLY A O 1
ATOM 626 N N . ALA A 1 78 ? 22.457 65.680 -0.728 1.00 27.94 78 ALA A N 1
ATOM 627 C CA . ALA A 1 78 ? 23.874 65.431 -0.421 1.00 28.13 78 ALA A CA 1
ATOM 628 C C . ALA A 1 78 ? 24.048 65.044 1.057 1.00 28.34 78 ALA A C 1
ATOM 629 O O . ALA A 1 78 ? 24.850 64.170 1.374 1.00 26.32 78 ALA A O 1
ATOM 631 N N . ALA A 1 79 ? 23.303 65.706 1.932 1.00 25.89 79 ALA A N 1
ATOM 632 C CA . ALA A 1 79 ? 23.376 65.408 3.386 1.00 25.87 79 ALA A CA 1
ATOM 633 C C . ALA A 1 79 ? 22.880 63.986 3.640 1.00 25.73 79 ALA A C 1
ATOM 634 O O . ALA A 1 79 ? 23.520 63.204 4.375 1.00 24.52 79 ALA A O 1
ATOM 636 N N . ALA A 1 80 ? 21.753 63.636 3.016 1.00 24.05 80 ALA A N 1
ATOM 637 C CA . ALA A 1 80 ? 21.196 62.300 3.120 1.00 25.49 80 ALA A CA 1
ATOM 638 C C . ALA A 1 80 ? 22.146 61.213 2.646 1.00 29.75 80 ALA A C 1
ATOM 639 O O . ALA A 1 80 ? 22.248 60.160 3.302 1.00 26.35 80 ALA A O 1
ATOM 641 N N . LEU A 1 81 ? 22.823 61.447 1.518 1.00 25.76 81 LEU A N 1
ATOM 642 C CA A LEU A 1 81 ? 23.786 60.492 0.991 0.50 27.99 81 LEU A CA 1
ATOM 643 C CA B LEU A 1 81 ? 23.793 60.501 0.983 0.50 26.99 81 LEU A CA 1
ATOM 644 C C . LEU A 1 81 ? 24.976 60.322 1.925 1.00 27.44 81 LEU A C 1
ATOM 645 O O . LEU A 1 81 ? 25.408 59.201 2.180 1.00 27.94 81 LEU A O 1
ATOM 654 N N . CYS A 1 82 ? 25.509 61.428 2.429 1.00 24.99 82 CYS A N 1
ATOM 655 C CA . CYS A 1 82 ? 26.625 61.342 3.377 1.00 27.06 82 CYS A CA 1
ATOM 656 C C . CYS A 1 82 ? 26.160 60.613 4.640 1.00 27.83 82 CYS A C 1
ATOM 657 O O . CYS A 1 82 ? 26.938 59.858 5.253 1.00 24.71 82 CYS A O 1
ATOM 660 N N . GLY A 1 83 ? 24.922 60.880 5.054 1.00 22.87 83 GLY A N 1
ATOM 661 C CA . GLY A 1 83 ? 24.331 60.183 6.212 1.00 24.98 83 GLY A CA 1
ATOM 662 C C . GLY A 1 83 ? 24.239 58.675 6.013 1.00 26.64 83 GLY A C 1
ATOM 663 O O . GLY A 1 83 ? 24.508 57.885 6.937 1.00 24.11 83 GLY A O 1
ATOM 664 N N . LEU A 1 84 ? 23.837 58.258 4.815 1.00 25.38 84 LEU A N 1
ATOM 665 C CA A LEU A 1 84 ? 23.773 56.834 4.491 0.90 27.15 84 LEU A CA 1
ATOM 666 C CA B LEU A 1 84 ? 23.772 56.849 4.450 0.10 24.77 84 LEU A CA 1
ATOM 667 C C . LEU A 1 84 ? 25.154 56.202 4.522 1.00 26.50 84 LEU A C 1
ATOM 668 O O . LEU A 1 84 ? 25.313 55.088 5.040 1.00 28.14 84 LEU A O 1
ATOM 677 N N . VAL A 1 85 ? 26.147 56.894 3.978 1.00 26.33 85 VAL A N 1
ATOM 678 C CA . VAL A 1 85 ? 27.517 56.387 4.013 1.00 28.30 85 VAL A CA 1
ATOM 679 C C . VAL A 1 85 ? 28.017 56.251 5.459 1.00 29.25 85 VAL A C 1
ATOM 680 O O . VAL A 1 85 ? 28.627 55.228 5.826 1.00 24.86 85 VAL A O 1
ATOM 684 N N . TYR A 1 86 ? 27.746 57.274 6.268 1.00 23.98 86 TYR A N 1
ATOM 685 C CA . TYR A 1 86 ? 28.056 57.221 7.704 1.00 22.96 86 TYR A CA 1
ATOM 686 C C . TYR A 1 86 ? 27.435 55.974 8.360 1.00 24.40 86 TYR A C 1
ATOM 687 O O . TYR A 1 86 ? 28.117 55.238 9.091 1.00 23.02 86 TYR A O 1
ATOM 696 N N . LEU A 1 87 ? 26.144 55.745 8.140 1.00 20.55 87 LEU A N 1
ATOM 697 C CA . LEU A 1 87 ? 25.449 54.669 8.819 1.00 22.52 87 LEU A CA 1
ATOM 698 C C . LEU A 1 87 ? 25.957 53.278 8.370 1.00 26.21 87 LEU A C 1
ATOM 699 O O . LEU A 1 87 ? 26.055 52.343 9.176 1.00 21.48 87 LEU A O 1
ATOM 704 N N . PHE A 1 88 ? 26.226 53.130 7.082 1.00 24.22 88 PHE A N 1
ATOM 705 C CA A PHE A 1 88 ? 26.801 51.878 6.589 0.80 27.05 88 PHE A CA 1
ATOM 706 C CA B PHE A 1 88 ? 26.805 51.887 6.587 0.20 25.42 88 PHE A CA 1
ATOM 707 C C . PHE A 1 88 ? 28.182 51.648 7.216 1.00 23.97 88 PHE A C 1
ATOM 708 O O . PHE A 1 88 ? 28.504 50.524 7.628 1.00 23.93 88 PHE A O 1
ATOM 723 N N . ALA A 1 89 ? 28.995 52.701 7.291 1.00 22.40 89 ALA A N 1
ATOM 724 C CA . ALA A 1 89 ? 30.303 52.604 7.950 1.00 25.43 89 ALA A CA 1
ATOM 725 C C . ALA A 1 89 ? 30.169 52.222 9.427 1.00 28.30 89 ALA A C 1
ATOM 726 O O . ALA A 1 89 ? 30.988 51.439 9.956 1.00 24.73 89 ALA A O 1
ATOM 728 N N . ARG A 1 90 ? 29.156 52.774 10.102 1.00 22.85 90 ARG A N 1
ATOM 729 C CA . ARG A 1 90 ? 28.911 52.409 11.518 1.00 22.03 90 ARG A CA 1
ATOM 730 C C . ARG A 1 90 ? 28.495 50.954 11.680 1.00 21.97 90 ARG A C 1
ATOM 731 O O . ARG A 1 90 ? 28.891 50.303 12.653 1.00 21.45 90 ARG A O 1
ATOM 739 N N . LEU A 1 91 ? 27.656 50.454 10.778 1.00 21.67 91 LEU A N 1
ATOM 740 C CA . LEU A 1 91 ? 27.299 49.036 10.797 1.00 23.77 91 LEU A CA 1
ATOM 741 C C . LEU A 1 91 ? 28.575 48.167 10.687 1.00 26.04 91 LEU A C 1
ATOM 742 O O . LEU A 1 91 ? 28.747 47.210 11.452 1.00 25.01 91 LEU A O 1
ATOM 747 N N . ARG A 1 92 ? 29.438 48.503 9.741 1.00 25.81 92 ARG A N 1
ATOM 748 C CA . ARG A 1 92 ? 30.740 47.811 9.571 1.00 26.77 92 ARG A CA 1
ATOM 749 C C . ARG A 1 92 ? 31.648 47.963 10.786 1.00 29.22 92 ARG A C 1
ATOM 750 O O . ARG A 1 92 ? 32.362 47.033 11.150 1.00 24.01 92 ARG A O 1
ATOM 758 N N . TYR A 1 93 ? 31.641 49.143 11.403 1.00 23.24 93 TYR A N 1
ATOM 759 C CA . TYR A 1 93 ? 32.410 49.378 12.611 1.00 23.99 93 TYR A CA 1
ATOM 760 C C . TYR A 1 93 ? 31.945 48.444 13.719 1.00 25.49 93 TYR A C 1
ATOM 761 O O . TYR A 1 93 ? 32.780 47.867 14.436 1.00 25.41 93 TYR A O 1
ATOM 770 N N . PHE A 1 94 ? 30.627 48.344 13.892 1.00 21.04 94 PHE A N 1
ATOM 771 C CA . PHE A 1 94 ? 30.064 47.532 14.952 1.00 23.57 94 PHE A CA 1
ATOM 772 C C . PHE A 1 94 ? 30.420 46.040 14.710 1.00 27.36 94 PHE A C 1
ATOM 773 O O . PHE A 1 94 ? 30.854 45.327 15.647 1.00 24.32 94 PHE A O 1
ATOM 781 N N . GLN A 1 95 ? 30.195 45.585 13.478 1.00 24.47 95 GLN A N 1
ATOM 782 C CA A GLN A 1 95 ? 30.505 44.202 13.091 0.50 28.00 95 GLN A CA 1
ATOM 783 C CA B GLN A 1 95 ? 30.495 44.196 13.100 0.50 29.07 95 GLN A CA 1
ATOM 784 C C . GLN A 1 95 ? 31.992 43.896 13.233 1.00 28.58 95 GLN A C 1
ATOM 785 O O . GLN A 1 95 ? 32.373 42.814 13.704 1.00 29.06 95 GLN A O 1
ATOM 796 N N . GLY A 1 96 ? 32.828 44.847 12.814 1.00 25.70 96 GLY A N 1
ATOM 797 C CA . GLY A 1 96 ? 34.288 44.720 12.884 1.00 27.18 96 GLY A CA 1
ATOM 798 C C . GLY A 1 96 ? 34.773 44.653 14.319 1.00 31.53 96 GLY A C 1
ATOM 799 O O . GLY A 1 96 ? 35.462 43.698 14.723 1.00 27.90 96 GLY A O 1
ATOM 800 N N . TYR A 1 97 ? 34.401 45.664 15.110 1.00 23.58 97 TYR A N 1
ATOM 801 C CA . TYR A 1 97 ? 34.794 45.760 16.503 1.00 24.04 97 TYR A CA 1
ATOM 802 C C . TYR A 1 97 ? 34.377 44.497 17.266 1.00 27.02 97 TYR A C 1
ATOM 803 O O . TYR A 1 97 ? 35.152 43.978 18.096 1.00 25.34 97 TYR A O 1
ATOM 812 N N . ALA A 1 98 ? 33.169 44.001 17.016 1.00 25.43 98 ALA A N 1
ATOM 813 C CA . ALA A 1 98 ? 32.697 42.801 17.720 1.00 30.19 98 ALA A CA 1
ATOM 814 C C . ALA A 1 98 ? 33.679 41.626 17.499 1.00 32.25 98 ALA A C 1
ATOM 815 O O . ALA A 1 98 ? 33.967 40.856 18.430 1.00 30.67 98 ALA A O 1
ATOM 817 N N . ARG A 1 99 ? 34.189 41.527 16.280 1.00 28.01 99 ARG A N 1
ATOM 818 C CA A ARG A 1 99 ? 35.123 40.457 15.910 0.50 32.76 99 ARG A CA 1
ATOM 819 C CA B ARG A 1 99 ? 35.132 40.462 15.902 0.50 31.96 99 ARG A CA 1
ATOM 820 C C . ARG A 1 99 ? 36.519 40.707 16.480 1.00 33.66 99 ARG A C 1
ATOM 821 O O . ARG A 1 99 ? 37.194 39.776 16.952 1.00 31.31 99 ARG A O 1
ATOM 836 N N . SER A 1 100 ? 36.964 41.953 16.428 1.00 26.04 100 SER A N 1
ATOM 837 C CA . SER A 1 100 ? 38.247 42.296 17.003 1.00 25.58 100 SER A CA 1
ATOM 838 C C . SER A 1 100 ? 38.472 43.794 17.065 1.00 27.37 100 SER A C 1
ATOM 839 O O . SER A 1 100 ? 37.981 44.538 16.190 1.00 28.41 100 SER A O 1
ATOM 842 N N . ALA A 1 101 ? 39.188 44.246 18.093 1.00 26.32 101 ALA A N 1
ATOM 843 C CA . ALA A 1 101 ? 39.424 45.685 18.269 1.00 29.65 101 ALA A CA 1
ATOM 844 C C . ALA A 1 101 ? 40.032 46.267 17.016 1.00 34.09 101 ALA A C 1
ATOM 845 O O . ALA A 1 101 ? 39.665 47.379 16.572 1.00 29.25 101 ALA A O 1
ATOM 847 N N . GLN A 1 102 ? 40.969 45.518 16.429 1.00 28.94 102 GLN A N 1
ATOM 848 C CA . GLN A 1 102 ? 41.681 46.001 15.251 1.00 29.67 102 GLN A CA 1
ATOM 849 C C . GLN A 1 102 ? 40.777 46.169 14.018 1.00 26.19 102 GLN A C 1
ATOM 850 O O . GLN A 1 102 ? 41.020 47.059 13.187 1.00 31.56 102 GLN A O 1
ATOM 856 N N . LEU A 1 103 ? 39.750 45.334 13.901 1.00 25.45 103 LEU A N 1
ATOM 857 C CA . LEU A 1 103 ? 38.848 45.401 12.769 1.00 25.81 103 LEU A CA 1
ATOM 858 C C . LEU A 1 103 ? 37.868 46.597 12.884 1.00 26.63 103 LEU A C 1
ATOM 859 O O . LEU A 1 103 ? 37.137 46.888 11.939 1.00 30.21 103 LEU A O 1
ATOM 864 N N . ARG A 1 104 ? 37.880 47.289 14.014 1.00 26.59 104 ARG A N 1
ATOM 865 C CA . ARG A 1 104 ? 37.045 48.526 14.110 1.00 28.15 104 ARG A CA 1
ATOM 866 C C . ARG A 1 104 ? 37.640 49.695 13.317 1.00 30.79 104 ARG A C 1
ATOM 867 O O . ARG A 1 104 ? 36.914 50.646 12.984 1.00 26.87 104 ARG A O 1
ATOM 875 N N . LEU A 1 105 ? 38.942 49.646 13.021 1.00 27.99 105 LEU A N 1
ATOM 876 C CA . LEU A 1 105 ? 39.661 50.839 12.584 1.00 29.20 105 LEU A CA 1
ATOM 877 C C . LEU A 1 105 ? 39.303 51.324 11.177 1.00 30.46 105 LEU A C 1
ATOM 878 O O . LEU A 1 105 ? 39.051 52.522 10.992 1.00 31.64 105 LEU A O 1
ATOM 883 N N . ALA A 1 106 ? 39.301 50.432 10.194 1.00 28.72 106 ALA A N 1
ATOM 884 C CA . ALA A 1 106 ? 39.005 50.884 8.824 1.00 31.90 106 ALA A CA 1
ATOM 885 C C . ALA A 1 106 ? 37.597 51.505 8.755 1.00 31.28 106 ALA A C 1
ATOM 886 O O . ALA A 1 106 ? 37.419 52.588 8.174 1.00 28.17 106 ALA A O 1
ATOM 888 N N . PRO A 1 107 ? 36.590 50.795 9.295 1.00 29.65 107 PRO A N 1
ATOM 889 C CA . PRO A 1 107 ? 35.254 51.405 9.220 1.00 28.46 107 PRO A CA 1
ATOM 890 C C . PRO A 1 107 ? 35.132 52.639 10.111 1.00 29.04 107 PRO A C 1
ATOM 891 O O . PRO A 1 107 ? 34.353 53.547 9.774 1.00 26.74 107 PRO A O 1
ATOM 895 N N . LEU A 1 108 ? 35.858 52.697 11.234 1.00 25.62 108 LEU A N 1
ATOM 896 C CA . LEU A 1 108 ? 35.874 53.932 12.018 1.00 27.50 108 LEU A CA 1
ATOM 897 C C . LEU A 1 108 ? 36.364 55.122 11.178 1.00 29.89 108 LEU A C 1
ATOM 898 O O . LEU A 1 108 ? 35.798 56.234 11.247 1.00 27.15 108 LEU A O 1
ATOM 903 N N . TYR A 1 109 ? 37.446 54.921 10.425 1.00 27.57 109 TYR A N 1
ATOM 904 C CA . TYR A 1 109 ? 37.966 55.984 9.552 1.00 26.97 109 TYR A CA 1
ATOM 905 C C . TYR A 1 109 ? 36.965 56.371 8.467 1.00 27.02 109 TYR A C 1
ATOM 906 O O . TYR A 1 109 ? 36.836 57.560 8.152 1.00 28.20 109 TYR A O 1
ATOM 915 N N . ALA A 1 110 ? 36.300 55.389 7.867 1.00 25.61 110 ALA A N 1
ATOM 916 C CA . ALA A 1 110 ? 35.254 55.703 6.896 1.00 29.45 110 ALA A CA 1
ATOM 917 C C . ALA A 1 110 ? 34.116 56.515 7.551 1.00 29.73 110 ALA A C 1
ATOM 918 O O . ALA A 1 110 ? 33.629 57.484 6.957 1.00 28.53 110 ALA A O 1
ATOM 920 N N . SER A 1 111 ? 33.687 56.126 8.757 1.00 23.67 111 SER A N 1
ATOM 921 C CA A SER A 1 111 ? 32.617 56.874 9.437 0.50 24.85 111 SER A CA 1
ATOM 922 C CA B SER A 1 111 ? 32.632 56.864 9.485 0.50 26.39 111 SER A CA 1
ATOM 923 C C . SER A 1 111 ? 33.065 58.299 9.747 1.00 26.49 111 SER A C 1
ATOM 924 O O . SER A 1 111 ? 32.277 59.255 9.610 1.00 24.87 111 SER A O 1
ATOM 929 N N . ALA A 1 112 ? 34.323 58.464 10.148 1.00 25.10 112 ALA A N 1
ATOM 930 C CA . ALA A 1 112 ? 34.837 59.784 10.461 1.00 26.89 112 ALA A CA 1
ATOM 931 C C . ALA A 1 112 ? 34.909 60.678 9.215 1.00 28.50 112 ALA A C 1
ATOM 932 O O . ALA A 1 112 ? 34.644 61.889 9.293 1.00 25.82 112 ALA A O 1
ATOM 934 N N . ARG A 1 113 ? 35.286 60.100 8.084 1.00 27.62 113 ARG A N 1
ATOM 935 C CA . ARG A 1 113 ? 35.286 60.867 6.833 1.00 28.59 113 ARG A CA 1
ATOM 936 C C . ARG A 1 113 ? 33.866 61.336 6.462 1.00 26.11 113 ARG A C 1
ATOM 937 O O . ARG A 1 113 ? 33.681 62.508 6.046 1.00 27.29 113 ARG A O 1
ATOM 945 N N . ALA A 1 114 ? 32.886 60.442 6.588 1.00 25.19 114 ALA A N 1
ATOM 946 C CA . ALA A 1 114 ? 31.492 60.795 6.268 1.00 27.34 114 ALA A CA 1
ATOM 947 C C . ALA A 1 114 ? 30.980 61.880 7.215 1.00 27.42 114 ALA A C 1
ATOM 948 O O . ALA A 1 114 ? 30.265 62.806 6.793 1.00 25.86 114 ALA A O 1
ATOM 950 N N . LEU A 1 115 ? 31.328 61.779 8.500 1.00 24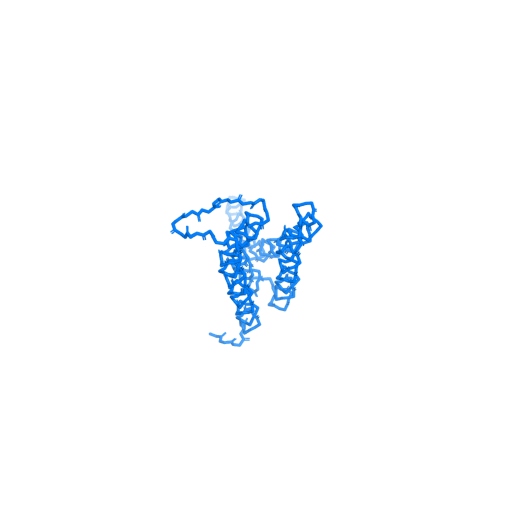.17 115 LEU A N 1
ATOM 951 C CA . LEU A 1 115 ? 30.858 62.760 9.470 1.00 25.77 115 LEU A CA 1
ATOM 952 C C . LEU A 1 115 ? 31.560 64.097 9.274 1.00 27.33 115 LEU A C 1
ATOM 953 O O . LEU A 1 115 ? 30.919 65.161 9.364 1.00 24.60 115 LEU A O 1
ATOM 958 N N . TRP A 1 116 ? 32.863 64.068 8.984 1.00 24.99 116 TRP A N 1
ATOM 959 C CA . TRP A 1 116 ? 33.585 65.309 8.696 1.00 27.97 116 TRP A CA 1
ATOM 960 C C . TRP A 1 116 ? 33.023 66.022 7.460 1.00 24.88 116 TRP A C 1
ATOM 961 O O . TRP A 1 116 ? 32.953 67.259 7.434 1.00 27.06 116 TRP A O 1
ATOM 972 N N . LEU A 1 117 ? 32.635 65.263 6.445 1.00 25.95 117 LEU A N 1
ATOM 973 C CA A LEU A 1 117 ? 31.999 65.845 5.268 0.80 30.89 117 LEU A CA 1
ATOM 974 C CA B LEU A 1 117 ? 31.994 65.842 5.266 0.20 25.94 117 LEU A CA 1
ATOM 975 C C . LEU A 1 117 ? 30.667 66.515 5.630 1.00 28.90 117 LEU A C 1
ATOM 976 O O . LEU A 1 117 ? 30.354 67.603 5.133 1.00 28.29 117 LEU A O 1
ATOM 985 N N . LEU A 1 118 ? 29.863 65.853 6.462 1.00 25.56 118 LEU A N 1
ATOM 986 C CA . LEU A 1 118 ? 28.615 66.479 6.935 1.00 25.83 118 LEU A CA 1
ATOM 987 C C . LEU A 1 118 ? 28.904 67.763 7.687 1.00 27.00 118 LEU A C 1
ATOM 988 O O . LEU A 1 118 ? 28.184 68.770 7.535 1.00 25.40 118 LEU A O 1
ATOM 993 N N . VAL A 1 119 ? 29.933 67.739 8.531 1.00 23.33 119 VAL A N 1
ATOM 994 C CA . VAL A 1 119 ? 30.316 68.931 9.277 1.00 24.96 119 VAL A CA 1
ATOM 995 C C . VAL A 1 119 ? 30.711 70.041 8.296 1.00 29.02 119 VAL A C 1
ATOM 996 O O . VAL A 1 119 ? 30.313 71.199 8.453 1.00 25.63 119 VAL A O 1
ATOM 1000 N N . ALA A 1 120 ? 31.486 69.680 7.279 1.00 26.86 120 ALA A N 1
ATOM 1001 C CA . ALA A 1 120 ? 31.945 70.664 6.291 1.00 31.99 120 ALA A CA 1
ATOM 1002 C C . ALA A 1 120 ? 30.772 71.248 5.496 1.00 29.01 120 ALA A C 1
ATOM 1003 O O . ALA A 1 120 ? 30.720 72.459 5.260 1.00 28.56 120 ALA A O 1
ATOM 1005 N N . LEU A 1 121 ? 29.846 70.396 5.080 1.00 26.15 121 LEU A N 1
ATOM 1006 C CA . LEU A 1 121 ? 28.638 70.876 4.382 1.00 29.87 121 LEU A CA 1
ATOM 1007 C C . LEU A 1 121 ? 27.804 71.802 5.257 1.00 30.13 121 LEU A C 1
ATOM 1008 O O . LEU A 1 121 ? 27.318 72.862 4.797 1.00 24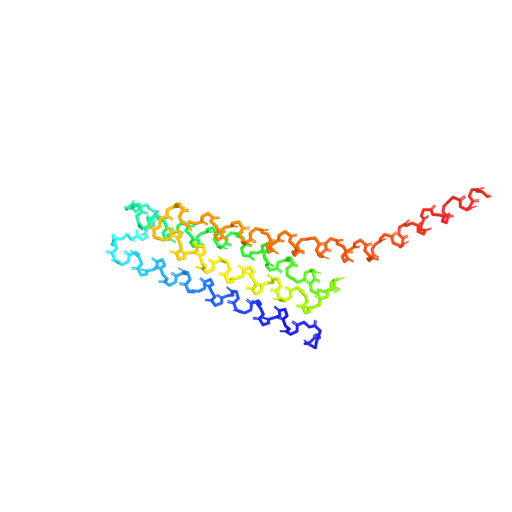.93 121 LEU A O 1
ATOM 1013 N N . ALA A 1 122 ? 27.615 71.408 6.515 1.00 25.53 122 ALA A N 1
ATOM 1014 C CA . ALA A 1 122 ? 26.874 72.246 7.454 1.00 26.11 122 ALA A CA 1
ATOM 1015 C C . ALA A 1 122 ? 27.571 73.618 7.632 1.00 27.87 122 ALA A C 1
ATOM 1016 O O . ALA A 1 122 ? 26.909 74.673 7.680 1.00 25.13 122 ALA A O 1
ATOM 1018 N N . ALA A 1 123 ? 28.895 73.603 7.772 1.00 24.01 123 ALA A N 1
ATOM 1019 C CA . ALA A 1 123 ? 29.639 74.844 7.971 1.00 26.27 123 ALA A CA 1
ATOM 1020 C C . ALA A 1 123 ? 29.548 75.751 6.734 1.00 27.14 123 ALA A C 1
ATOM 1021 O O . ALA A 1 123 ? 29.389 76.963 6.879 1.00 27.22 123 ALA A O 1
ATOM 1023 N N . LEU A 1 124 ? 29.695 75.163 5.550 1.00 27.76 124 LEU A N 1
ATOM 1024 C CA . LEU A 1 124 ? 29.627 75.919 4.306 1.00 29.21 124 LEU A CA 1
ATOM 1025 C C . LEU A 1 124 ? 28.228 76.511 4.131 1.00 28.86 124 LEU A C 1
ATOM 1026 O O . LEU A 1 124 ? 28.077 77.677 3.733 1.00 30.89 124 LEU A O 1
ATOM 1031 N N . GLY A 1 125 ? 27.207 75.707 4.412 1.00 25.59 125 GLY A N 1
ATOM 1032 C CA . GLY A 1 125 ? 25.813 76.183 4.394 1.00 27.43 125 GLY A CA 1
ATOM 1033 C C . GLY A 1 125 ? 25.571 77.371 5.321 1.00 28.68 125 GLY A C 1
ATOM 1034 O O . GLY A 1 125 ? 24.888 78.356 4.952 1.00 29.24 125 GLY A O 1
ATOM 1035 N N . LEU A 1 126 ? 26.111 77.304 6.537 1.00 25.35 126 LEU A N 1
ATOM 1036 C CA . LEU A 1 126 ? 25.954 78.392 7.481 1.00 25.12 126 LEU A CA 1
ATOM 1037 C C . LEU A 1 126 ? 26.774 79.626 7.071 1.00 29.94 126 LEU A C 1
ATOM 1038 O O . LEU A 1 126 ? 26.317 80.751 7.254 1.00 30.10 126 LEU A O 1
ATOM 1043 N N . LEU A 1 127 ? 27.971 79.412 6.535 1.00 28.48 127 LEU A N 1
ATOM 1044 C CA A LEU A 1 127 ? 28.775 80.523 6.045 0.50 31.12 127 LEU A CA 1
ATOM 1045 C CA B LEU A 1 127 ? 28.792 80.506 6.027 0.50 31.28 127 LEU A CA 1
ATOM 1046 C C . LEU A 1 127 ? 28.027 81.255 4.930 1.00 30.89 127 LEU A C 1
ATOM 1047 O O . LEU A 1 127 ? 27.954 82.486 4.934 1.00 34.61 127 LEU A O 1
ATOM 1056 N N . ALA A 1 128 ? 27.456 80.501 3.999 1.00 30.67 128 ALA A N 1
ATOM 1057 C CA . ALA A 1 128 ? 26.689 81.083 2.899 1.00 33.07 128 ALA A CA 1
ATOM 1058 C C . ALA A 1 128 ? 25.517 81.887 3.444 1.00 36.10 128 ALA A C 1
ATOM 1059 O O . ALA A 1 128 ? 25.155 82.955 2.914 1.00 32.33 128 ALA A O 1
ATOM 1061 N N . HIS A 1 129 ? 24.927 81.394 4.527 1.00 32.59 129 HIS A N 1
ATOM 1062 C CA . HIS A 1 129 ? 23.849 82.110 5.177 1.00 31.76 129 HIS A CA 1
ATOM 1063 C C . HIS A 1 129 ? 24.259 83.404 5.889 1.00 32.51 129 HIS A C 1
ATOM 1064 O O . HIS A 1 129 ? 23.547 84.407 5.773 1.00 35.95 129 HIS A O 1
ATOM 1071 N N . PHE A 1 130 ? 25.357 83.394 6.642 1.00 30.88 130 PHE A N 1
ATOM 1072 C CA . PHE A 1 130 ? 25.706 84.518 7.512 1.00 33.21 130 PHE A CA 1
ATOM 1073 C C . PHE A 1 130 ? 26.708 85.501 6.894 1.00 38.81 130 PHE A C 1
ATOM 1074 O O . PHE A 1 130 ? 26.631 86.701 7.150 1.00 35.31 130 PHE A O 1
ATOM 1082 N N . LEU A 1 131 ? 27.676 84.976 6.148 1.00 35.81 131 LEU A N 1
ATOM 1083 C CA . LEU A 1 131 ? 28.825 85.777 5.716 1.00 41.03 131 LEU A CA 1
ATOM 1084 C C . LEU A 1 131 ? 28.395 87.038 4.953 1.00 41.00 131 LEU A C 1
ATOM 1085 O O . LEU A 1 131 ? 28.955 88.108 5.163 1.00 41.74 131 LEU A O 1
ATOM 1090 N N . PRO A 1 132 ? 27.400 86.905 4.065 1.00 42.15 132 PRO A N 1
ATOM 1091 C CA . PRO A 1 132 ? 26.883 88.041 3.289 1.00 41.64 132 PRO A CA 1
ATOM 1092 C C . PRO A 1 132 ? 26.346 89.186 4.130 1.00 43.39 132 PRO A C 1
ATOM 1093 O O . PRO A 1 132 ? 26.846 90.307 4.006 1.00 40.84 132 PRO A O 1
ATOM 1097 N N . ALA A 1 133 ? 25.327 88.926 4.957 1.00 39.16 133 ALA A N 1
ATOM 1098 C CA . ALA A 1 133 ? 24.834 89.926 5.895 1.00 36.77 133 ALA A CA 1
ATOM 1099 C C . ALA A 1 133 ? 25.982 90.505 6.729 1.00 36.04 133 ALA A C 1
ATOM 1100 O O . ALA A 1 133 ? 26.011 91.693 7.036 1.00 33.40 133 ALA A O 1
ATOM 1102 N N . ALA A 1 134 ? 26.959 89.687 7.084 1.00 34.09 134 ALA A N 1
ATOM 1103 C CA . ALA A 1 134 ? 28.040 90.218 7.930 1.00 39.86 134 ALA A CA 1
ATOM 1104 C C . ALA A 1 134 ? 28.989 91.166 7.163 1.00 40.97 134 ALA A C 1
ATOM 1105 O O . ALA A 1 134 ? 29.379 92.223 7.665 1.00 36.18 134 ALA A O 1
ATOM 1107 N N . LEU A 1 135 ? 29.366 90.776 5.957 1.00 39.75 135 LEU A N 1
ATOM 1108 C CA . LEU A 1 135 ? 30.261 91.601 5.163 1.00 43.78 135 LEU A CA 1
ATOM 1109 C C . LEU A 1 135 ? 29.533 92.887 4.766 1.00 43.73 135 LEU A C 1
ATOM 1110 O O . LEU A 1 135 ? 30.121 93.979 4.731 1.00 44.77 135 LEU A O 1
ATOM 1115 N N . ARG A 1 136 ? 28.241 92.767 4.498 1.00 37.58 136 ARG A N 1
ATOM 1116 C CA . ARG A 1 136 ? 27.451 93.954 4.287 1.00 39.90 136 ARG A CA 1
ATOM 1117 C C . ARG A 1 136 ? 27.382 94.922 5.475 1.00 44.10 136 ARG A C 1
ATOM 1118 O O . ARG A 1 136 ? 27.598 96.137 5.305 1.00 39.92 136 ARG A O 1
ATOM 1126 N N . ALA A 1 137 ? 27.070 94.410 6.669 1.00 39.20 137 ALA A N 1
ATOM 1127 C CA . ALA A 1 137 ? 27.073 95.254 7.861 1.00 42.73 137 ALA A CA 1
ATOM 1128 C C . ALA A 1 137 ? 28.437 95.925 8.036 1.00 41.55 137 ALA A C 1
ATOM 1129 O O . ALA A 1 137 ? 28.526 97.106 8.389 1.00 46.51 137 ALA A O 1
ATOM 1131 N N . ALA A 1 138 ? 29.498 95.178 7.775 1.00 39.78 138 ALA A N 1
ATOM 1132 C CA . ALA A 1 138 ? 30.843 95.712 7.870 1.00 44.79 138 ALA A CA 1
ATOM 1133 C C . ALA A 1 138 ? 31.038 96.893 6.902 1.00 48.60 138 ALA A C 1
ATOM 1134 O O . ALA A 1 138 ? 31.535 97.968 7.283 1.00 47.88 138 ALA A O 1
ATOM 1136 N N . LEU A 1 139 ? 30.640 96.684 5.650 1.00 44.22 139 LEU A N 1
ATOM 1137 C CA . LEU A 1 139 ? 30.804 97.700 4.622 1.00 46.09 139 LEU A CA 1
ATOM 1138 C C . LEU A 1 139 ? 29.928 98.928 4.893 1.00 43.41 139 LEU A C 1
ATOM 1139 O O . LEU A 1 139 ? 30.395 100.065 4.776 1.00 47.40 139 LEU A O 1
ATOM 1144 N N . LEU A 1 140 ? 28.679 98.723 5.295 1.00 42.61 140 LEU A N 1
ATOM 1145 C CA . LEU A 1 140 ? 27.806 99.844 5.584 1.00 47.12 140 LEU A CA 1
ATOM 1146 C C . LEU A 1 140 ? 28.421 100.740 6.661 1.00 54.09 140 LEU A C 1
ATOM 1147 O O . LEU A 1 140 ? 28.281 101.971 6.612 1.00 52.06 140 LEU A O 1
ATOM 1152 N N . GLY A 1 141 ? 29.098 100.116 7.625 1.00 54.54 141 GLY A N 1
ATOM 1153 C CA . GLY A 1 141 ? 29.773 100.845 8.693 1.00 58.98 141 GLY A CA 1
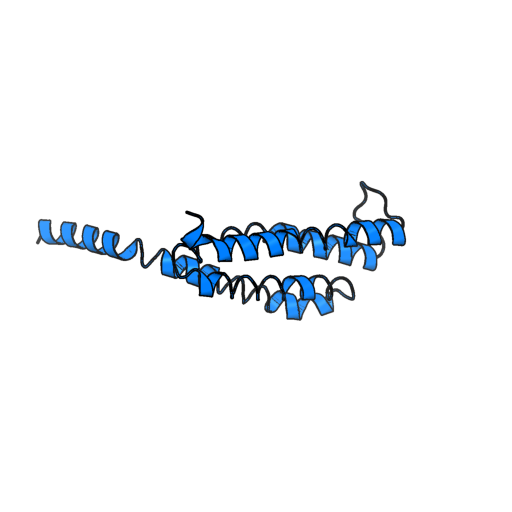ATOM 1154 C C . GLY A 1 141 ? 30.975 101.642 8.214 1.00 59.98 141 GLY A C 1
ATOM 1155 O O . GLY A 1 141 ? 31.262 102.709 8.749 1.00 63.16 141 GLY A O 1
ATOM 1156 N N . ARG A 1 142 ? 31.684 101.120 7.216 1.00 60.63 142 ARG A N 1
ATOM 1157 C CA . ARG A 1 142 ? 32.839 101.802 6.630 1.00 62.28 142 ARG A CA 1
ATOM 1158 C C . ARG A 1 142 ? 32.423 102.850 5.595 1.00 64.90 142 ARG A C 1
ATOM 1159 O O . ARG A 1 142 ? 33.156 103.804 5.330 1.00 63.75 142 ARG A O 1
ATOM 1162 N N . LEU A 1 143 ? 31.251 102.661 4.999 1.00 67.45 143 LEU A N 1
ATOM 1163 C CA . LEU A 1 143 ? 30.733 103.622 4.045 1.00 70.28 143 LEU A CA 1
ATOM 1164 C C . LEU A 1 143 ? 30.350 104.873 4.816 1.00 73.21 143 LEU A C 1
ATOM 1165 O O . LEU A 1 143 ? 30.741 105.986 4.450 1.00 7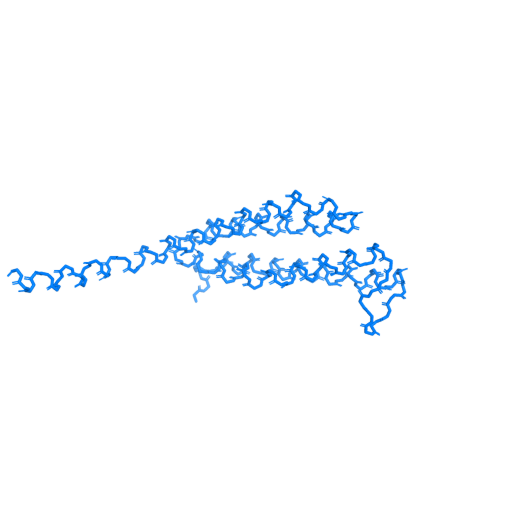1.64 143 LEU A O 1
ATOM 1170 N N . ARG A 1 144 ? 29.590 104.676 5.892 1.00 76.01 144 ARG A N 1
ATOM 1171 C CA . ARG A 1 144 ? 29.168 105.775 6.752 1.00 80.02 144 ARG A CA 1
ATOM 1172 C C . ARG A 1 144 ? 30.352 106.697 7.032 1.00 82.21 144 ARG A C 1
ATOM 1173 O O . ARG A 1 144 ? 30.303 107.894 6.734 1.00 82.43 144 ARG A O 1
ATOM 1175 N N . THR A 1 145 ? 31.421 106.128 7.588 1.00 83.91 145 THR A N 1
ATOM 1176 C CA . THR A 1 145 ? 32.649 106.876 7.850 1.00 85.59 145 THR A CA 1
ATOM 1177 C C . THR A 1 145 ? 33.187 107.532 6.576 1.00 86.31 145 THR A C 1
ATOM 1178 O O . THR A 1 145 ? 33.291 108.758 6.503 1.00 87.06 145 THR A O 1
ATOM 1179 N N . LEU A 1 146 ? 33.528 106.705 5.586 1.00 85.25 146 LEU A N 1
ATOM 1180 C CA . LEU A 1 146 ? 34.030 107.168 4.292 1.00 84.19 146 LEU A CA 1
ATOM 1181 C C . LEU A 1 146 ? 33.000 108.045 3.593 1.00 84.36 146 LEU A C 1
ATOM 1182 O O . LEU A 1 146 ? 32.605 109.092 4.106 1.00 85.14 146 LEU A O 1
#

CATH classification: 1.20.120.550

GO terms:
  GO:0008289 lipid binding (F, IDA)
  GO:0004464 leukotriene-C4 synthase activity (F, IDA)
  GO:0006691 leukotriene metabolic process (P, IDA)
  GO:0031965 nuclear membrane (C, IDA)
  GO:0005640 nuclear outer membrane (C, IDA)
  GO:0005789 endoplasmic reticulum membrane (C, IDA)
  GO:0042759 long-chain fatty acid biosynthetic process (P, IDA)
  GO:0031965 nuclear membrane (C, EXP)
  GO:0005789 endoplasmic reticulum membrane (C, EXP)
  GO:0004464 leukotriene-C4 synthase activity (F, EXP)
  GO:0005515 protein binding (F, IPI)
  GO:0043231 intracellular membrane-bounded organelle (C, TAS)
  GO:0016020 membrane (C, TAS)
  GO:0004464 leukotriene-C4 synthase activity (F, TAS)
  GO:0005635 nuclear envelope (C, TAS)
  GO:0005789 endoplasmic reticulum membrane (C, TAS)
  GO:0042802 identical protein binding (F, IPI)
  GO:0005783 endoplasmic reticulum (C, IDA)
  GO:0005635 nuclear envelope (C, IDA)

InterPro domains:
  IPR001129 Membrane-associated, eicosanoid/glutathione metabolism (MAPEG) protein [PF01124] (9-123)
  IPR001446 5-lipoxygenase-activating protein [PR00488] (2-23)
  IPR001446 5-lipoxygenase-activating protein [PR00488] (44-63)
  IPR001446 5-lipoxygenase-activating protein [PR00488] (64-83)
  IPR001446 5-lipoxygenase-activating protein [PR00488] (84-102)
  IPR018295 FLAP/GST2/LTC4S, conserved site [PS01297] (42-56)
  IPR023352 Membrane associated eicosanoid/glutathione metabolism-like domain superfamily [G3DSA:1.20.120.550] (1-150)
  IPR023352 Membrane associated eicosanoid/glutathione metabolism-like domain superfamily [SSF161084] (2-132)
  IPR050997 Membrane-associated proteins in eicosanoid and glutathione metabolism [PTHR10250] (2-135)

B-factor: mean 35.91, std 16.6, range [8.39, 126.17]

Organism: Homo sapiens (NCBI:txid9606)

Solvent-accessible surface area: 8852 Å² total; per-residue (Å²): 122,163,100,65,36,58,93,0,47,62,7,29,108,79,0,69,104,23,27,47,85,0,50,114,66,10,108,63,9,41,77,80,69,216,11,76,95,131,101,54,84,35,59,98,85,0,58,48,16,47,94,0,33,33,26,1,45,93,77,28,74,92,0,49,60,21,0,72,52,0,6,102,81,93,105,35,21,30,0,6,118,15,0,75,87,4,7,117,0,6,45,83,4,5,94,12,32,22,192,36,48,121,85,71,53,71,15,45,114,15,2,39,156,6,19,177,93,0,56,44,19,10,46,97,4,64,96,72,108,126,86,75,60,56,98,155,66,58,122,107,52,86,118,87,68,178

Sequence (146 aa):
MKDEVALLAAVTLLGVLLLQAYFSSLQVISARRAFRVSSPPLTTGPPEFERVYRAQVNCSEYFPLFFLATTLWVAGIIFFHEGAAALLCGLLVYLFFARLRYFQQGYARRSAQLRLAPLYASSARALWLLLVALAALGLLLAHFLPAALRAALLGRLRTL

Foldseek 3Di:
DCVQCVLLVVLLVVLVVLLVVLVVVLVVLCVVQVPDPPDCDDPQLSVLSSVLSVVSVVCSVLLSVLLVLLCVQFNVVVSSVLSVQLSVLSSQLNVQSSVHVVRNPVSVVSNVVSSVVSVVSSVVSVCVVVVVVVVVVVVVVVVVVD

Secondary structure (DSSP, 8-state):
-HHHHHHHHHHHHHHHHHHHHHHHHHHHHHHHTT--TT----SHHHHHHHHHHHHHHHHHHHHHHHHHHHHHHT-HHHHHHHHHHHHHHHHHHHHHHHH-GGGGHHHHHHHHHHHHHHHHHHHHHHHHHHHHHHHHHHHHHHHHH-